Protein AF-A0A819K990-F1 (afdb_monomer)

pLDDT: mean 83.65, std 8.3, range [54.81, 95.19]

Radius of gyration: 14.92 Å; Cα contacts (8 Å, |Δi|>4): 117; chains: 1; bounding box: 38×30×39 Å

Secondary structure (DSSP, 8-state):
-B-TT-SSSTT----S------SS-SS--HHHHHHHHHHHHHHHHHHHH---GGGB---TT--EEEEEEETTTTTEEEEEEE--BSS-HHHHHHHHHT--SGGGGTBS--

Solvent-accessible surface area (backbone atoms only — not comparable to full-atom values): 6768 Å² total; per-residue (Å²): 45,31,25,76,86,43,90,74,67,46,68,33,82,77,73,78,64,81,80,80,70,81,81,81,57,87,57,96,42,74,66,44,51,53,48,49,55,53,50,40,52,50,50,35,40,32,54,58,34,48,52,63,76,85,43,44,58,81,54,99,85,57,72,53,76,45,82,45,58,41,77,88,56,83,51,44,76,42,80,44,75,56,83,49,62,75,66,54,73,70,59,49,53,50,30,39,75,67,48,83,54,81,54,45,69,53,39,78,50,132

Structure (mmCIF, N/CA/C/O backbone):
data_AF-A0A819K990-F1
#
_entry.id   AF-A0A819K990-F1
#
loop_
_atom_site.group_PDB
_atom_site.id
_atom_site.type_symbol
_atom_site.label_atom_id
_atom_site.label_alt_id
_atom_site.label_comp_id
_atom_site.label_asym_id
_atom_site.label_entity_id
_atom_site.label_seq_id
_atom_site.pdbx_PDB_ins_code
_atom_site.Cartn_x
_atom_site.Cartn_y
_atom_site.Cartn_z
_atom_site.occupancy
_atom_site.B_is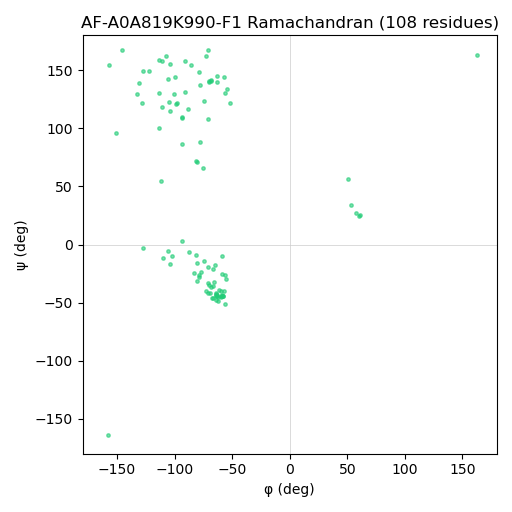o_or_equiv
_atom_site.auth_seq_id
_atom_site.auth_comp_id
_atom_site.auth_asym_id
_atom_site.auth_atom_id
_atom_site.pdbx_PDB_model_num
ATOM 1 N N . MET A 1 1 ? 9.631 -7.295 -6.437 1.00 84.31 1 MET A N 1
ATOM 2 C CA . MET A 1 1 ? 10.525 -8.185 -5.648 1.00 84.31 1 MET A CA 1
ATOM 3 C C . MET A 1 1 ? 11.155 -7.411 -4.493 1.00 84.31 1 MET A C 1
ATOM 5 O O . MET A 1 1 ? 11.578 -6.284 -4.710 1.00 84.31 1 MET A O 1
ATOM 9 N N . ARG A 1 2 ? 11.222 -7.989 -3.284 1.00 87.44 2 ARG A N 1
ATOM 10 C CA . ARG A 1 2 ? 11.874 -7.373 -2.110 1.00 87.44 2 ARG A CA 1
ATOM 11 C C . ARG A 1 2 ? 13.394 -7.334 -2.267 1.00 87.44 2 ARG A C 1
ATOM 13 O O . ARG A 1 2 ? 13.990 -8.315 -2.718 1.00 87.44 2 ARG A O 1
ATOM 20 N N . SER A 1 3 ? 14.012 -6.237 -1.832 1.00 87.19 3 SER A N 1
ATOM 21 C CA . SER A 1 3 ? 15.466 -6.053 -1.859 1.00 87.19 3 SER A CA 1
ATOM 22 C C . SER A 1 3 ? 16.210 -7.159 -1.102 1.00 87.19 3 SER A C 1
ATOM 24 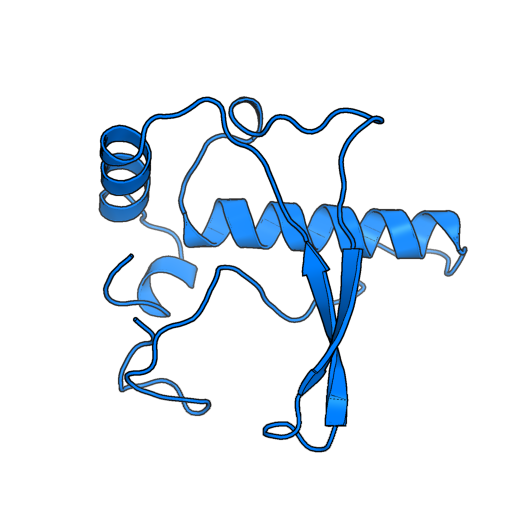O O . SER A 1 3 ? 15.782 -7.629 -0.046 1.00 87.19 3 SER A O 1
ATOM 26 N N . SER A 1 4 ? 17.378 -7.555 -1.613 1.00 89.44 4 SER A N 1
ATOM 27 C CA . SER A 1 4 ? 18.267 -8.518 -0.948 1.00 89.44 4 SER A CA 1
ATOM 28 C C . SER A 1 4 ? 18.829 -8.001 0.381 1.00 89.44 4 SER A C 1
ATOM 30 O O . SER A 1 4 ? 19.293 -8.794 1.198 1.00 89.44 4 SER A O 1
ATOM 32 N N . ALA A 1 5 ? 18.768 -6.685 0.605 1.00 86.25 5 ALA A N 1
ATOM 33 C CA . ALA A 1 5 ? 19.173 -6.041 1.848 1.00 86.25 5 ALA A CA 1
ATOM 34 C C . ALA A 1 5 ? 18.095 -6.102 2.950 1.00 86.25 5 ALA A C 1
ATOM 36 O O . ALA A 1 5 ? 18.378 -5.733 4.091 1.00 86.25 5 ALA A O 1
ATOM 37 N N . CYS A 1 6 ? 16.871 -6.549 2.641 1.00 84.69 6 CYS A N 1
ATOM 38 C CA . CYS A 1 6 ? 15.806 -6.695 3.631 1.00 84.69 6 CYS A CA 1
ATOM 39 C C . CYS A 1 6 ? 16.099 -7.845 4.608 1.00 84.69 6 CYS A C 1
ATOM 41 O O . CYS A 1 6 ? 16.536 -8.924 4.211 1.00 84.69 6 CYS A O 1
ATOM 43 N N . THR A 1 7 ? 15.795 -7.640 5.892 1.00 85.00 7 THR A N 1
ATOM 44 C CA . THR A 1 7 ? 15.905 -8.689 6.920 1.00 85.00 7 THR A CA 1
ATOM 45 C C . THR A 1 7 ? 14.810 -9.744 6.783 1.00 85.00 7 THR A C 1
ATOM 47 O O . THR A 1 7 ? 15.080 -10.934 6.929 1.00 85.00 7 THR A O 1
ATOM 50 N N . ASP A 1 8 ? 13.590 -9.310 6.465 1.00 81.25 8 ASP A N 1
ATOM 51 C CA . ASP A 1 8 ? 12.436 -10.184 6.277 1.00 81.25 8 ASP A CA 1
ATOM 52 C C . ASP A 1 8 ? 12.215 -10.480 4.790 1.00 81.25 8 ASP A C 1
ATOM 54 O O . ASP A 1 8 ? 12.010 -9.572 3.977 1.00 81.25 8 ASP A O 1
ATOM 58 N N . LEU A 1 9 ? 12.234 -11.778 4.464 1.00 83.81 9 LEU A N 1
ATOM 59 C CA . LEU A 1 9 ? 11.929 -12.343 3.144 1.00 83.81 9 LEU A CA 1
ATOM 60 C C . LEU A 1 9 ? 12.697 -11.677 1.972 1.00 83.81 9 LEU A C 1
ATOM 62 O O . LEU A 1 9 ? 12.083 -11.200 1.019 1.00 83.81 9 LEU A O 1
ATOM 66 N N . PRO A 1 10 ? 14.043 -11.639 1.996 1.00 89.19 10 PRO A N 1
ATOM 67 C CA . PRO A 1 10 ? 14.817 -11.072 0.890 1.00 89.19 10 PRO A CA 1
ATOM 68 C C . PRO A 1 10 ? 14.614 -11.863 -0.413 1.00 89.19 10 PRO A C 1
ATOM 70 O O . PRO A 1 10 ? 14.530 -13.094 -0.394 1.00 89.19 10 PRO A O 1
ATOM 73 N N . ASN A 1 11 ? 14.606 -11.166 -1.556 1.00 89.38 11 ASN A N 1
ATOM 74 C CA . ASN A 1 11 ? 14.451 -11.734 -2.906 1.00 89.38 11 ASN A CA 1
ATOM 75 C C . ASN A 1 11 ? 13.131 -12.494 -3.149 1.00 89.38 11 ASN A C 1
ATOM 77 O O . ASN A 1 11 ? 13.073 -13.379 -4.005 1.00 89.38 11 ASN A O 1
ATOM 81 N N . THR A 1 12 ? 12.065 -12.190 -2.406 1.00 88.81 12 THR A N 1
ATOM 82 C CA . THR A 1 12 ? 10.735 -12.764 -2.661 1.00 88.81 12 THR A CA 1
ATOM 83 C C . THR A 1 12 ? 9.809 -11.763 -3.343 1.00 88.81 12 THR A C 1
ATOM 85 O O . THR A 1 12 ? 9.973 -10.549 -3.209 1.00 88.81 12 THR A O 1
ATOM 88 N N . TYR A 1 13 ? 8.808 -12.269 -4.064 1.00 87.25 13 TYR A N 1
ATOM 89 C CA . TYR A 1 13 ? 7.661 -11.453 -4.461 1.00 87.25 13 TYR A CA 1
ATOM 90 C C . TYR A 1 13 ? 6.831 -11.102 -3.233 1.00 87.25 13 TYR A C 1
ATOM 92 O O . TYR A 1 13 ? 6.681 -11.921 -2.323 1.00 87.25 13 TYR A O 1
ATOM 100 N N . ASP A 1 14 ? 6.329 -9.879 -3.232 1.00 87.62 14 ASP A N 1
ATOM 101 C CA . ASP A 1 14 ? 5.482 -9.325 -2.191 1.00 87.62 14 ASP A CA 1
ATOM 102 C C . ASP A 1 14 ? 4.478 -8.375 -2.846 1.00 87.62 14 ASP A C 1
ATOM 104 O O . ASP A 1 14 ? 4.625 -8.041 -4.025 1.00 87.62 14 ASP A O 1
ATOM 108 N N . ILE A 1 15 ? 3.462 -7.977 -2.095 1.00 87.25 15 ILE A N 1
ATOM 109 C CA . ILE A 1 15 ? 2.481 -6.973 -2.510 1.00 87.25 15 ILE A CA 1
ATOM 110 C C . ILE A 1 15 ? 2.660 -5.706 -1.667 1.00 87.25 15 ILE A C 1
ATOM 112 O O . ILE A 1 15 ? 3.183 -5.818 -0.558 1.00 87.25 15 ILE A O 1
ATOM 116 N N . PRO A 1 16 ? 2.202 -4.533 -2.144 1.00 87.62 16 PRO A N 1
ATOM 117 C CA . PRO A 1 16 ? 2.260 -3.315 -1.347 1.00 87.62 16 PRO A CA 1
ATOM 118 C C . PRO A 1 16 ? 1.586 -3.487 0.012 1.00 87.62 16 PRO A C 1
ATOM 120 O O . PRO A 1 16 ? 0.469 -4.015 0.093 1.00 87.62 16 PRO A O 1
ATOM 123 N N . GLY A 1 17 ? 2.245 -3.034 1.073 1.00 87.50 17 GLY A N 1
ATOM 124 C CA . GLY A 1 17 ? 1.728 -3.170 2.422 1.00 87.50 17 GLY A CA 1
ATOM 125 C C . GLY A 1 17 ? 2.777 -2.986 3.509 1.00 87.50 17 GLY A C 1
ATOM 126 O O . GLY A 1 17 ? 3.978 -3.117 3.313 1.00 87.50 17 GLY A O 1
ATOM 127 N N . GLY A 1 18 ? 2.292 -2.757 4.724 1.00 86.62 18 GLY A N 1
ATOM 128 C CA . GLY A 1 18 ? 3.154 -2.456 5.854 1.00 86.62 18 GLY A CA 1
ATOM 129 C C . GLY A 1 18 ? 2.497 -2.744 7.192 1.00 86.62 18 GLY A C 1
ATOM 130 O O . GLY A 1 18 ? 1.492 -3.453 7.308 1.00 86.62 18 GLY A O 1
ATOM 131 N N . HIS A 1 19 ? 3.093 -2.184 8.238 1.00 85.94 19 HIS A N 1
ATOM 132 C CA . HIS A 1 19 ? 2.571 -2.272 9.592 1.00 85.94 19 HIS A CA 1
ATOM 133 C C . HIS A 1 19 ? 2.146 -0.887 10.050 1.00 85.94 19 HIS A C 1
ATOM 135 O O . HIS A 1 19 ? 2.976 -0.097 10.490 1.00 85.94 19 HIS A O 1
ATOM 141 N N . ALA A 1 20 ? 0.841 -0.631 9.975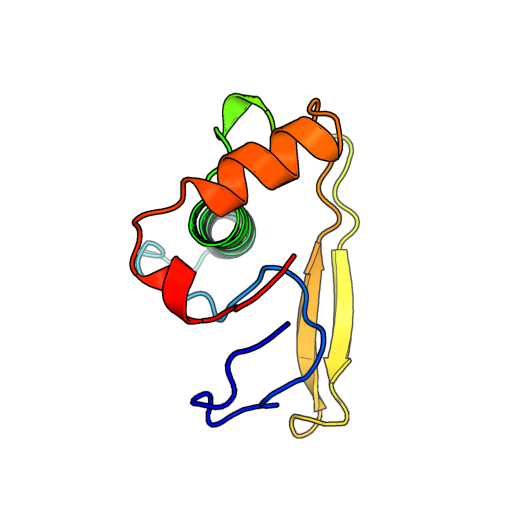 1.00 82.31 20 ALA A N 1
ATOM 142 C CA . ALA A 1 20 ? 0.253 0.618 10.426 1.00 82.31 20 ALA A CA 1
ATOM 143 C C . ALA A 1 20 ? 0.692 0.950 11.861 1.00 82.31 20 ALA A C 1
ATOM 145 O O . ALA A 1 20 ? 0.459 0.181 12.800 1.00 82.31 20 ALA A O 1
ATOM 146 N N . GLU A 1 21 ? 1.325 2.106 12.029 1.00 82.00 21 GLU A N 1
ATOM 147 C CA . GLU A 1 21 ? 1.614 2.680 13.338 1.00 82.00 21 GLU A CA 1
ATOM 148 C C . GLU A 1 21 ? 0.442 3.591 13.724 1.00 82.00 21 GLU A C 1
ATOM 150 O O . GLU A 1 21 ? 0.068 4.426 12.903 1.00 82.00 21 GLU A O 1
ATOM 155 N N . PRO A 1 22 ? -0.127 3.486 14.941 1.00 77.25 22 PRO A N 1
ATOM 156 C CA . PRO A 1 22 ? -1.301 4.257 15.358 1.00 77.25 22 PRO A CA 1
ATOM 157 C C . PRO A 1 22 ? -0.921 5.714 15.665 1.00 77.25 22 PRO A C 1
ATOM 159 O O . PRO A 1 22 ? -0.955 6.162 16.811 1.00 77.25 22 PRO A O 1
ATOM 162 N N . LYS A 1 23 ? -0.496 6.457 14.642 1.00 74.62 23 LYS A N 1
ATOM 163 C CA . LYS A 1 23 ? -0.020 7.841 14.768 1.00 74.62 23 LYS A CA 1
ATOM 164 C C . LYS A 1 23 ? -1.177 8.825 14.834 1.00 74.62 23 LYS A C 1
ATOM 166 O O . LYS A 1 23 ? -1.053 9.854 15.497 1.00 74.62 23 LYS A O 1
ATOM 171 N N . ASN A 1 24 ? -2.288 8.512 14.166 1.00 65.56 24 ASN A N 1
ATOM 172 C CA . ASN A 1 24 ? -3.415 9.437 14.031 1.00 65.56 24 ASN A CA 1
ATOM 173 C C . ASN A 1 24 ? -4.589 9.106 14.962 1.00 65.56 24 ASN A C 1
ATOM 175 O O . ASN A 1 24 ? -5.490 9.929 15.136 1.00 65.56 24 ASN A O 1
ATOM 179 N N . VAL A 1 25 ? -4.563 7.942 15.617 1.00 74.69 25 VAL A N 1
ATOM 180 C CA . VAL A 1 25 ? -5.599 7.522 16.568 1.00 74.69 25 VAL A CA 1
ATOM 181 C C . VAL A 1 25 ? -5.386 8.235 17.905 1.00 74.69 25 VAL A C 1
ATOM 183 O O . VAL A 1 25 ? -4.698 7.745 18.798 1.00 74.69 25 VAL A O 1
ATOM 186 N N . LYS A 1 26 ? -5.973 9.428 18.051 1.00 76.50 26 LYS A N 1
ATOM 187 C CA . LYS A 1 26 ? -5.976 10.170 19.329 1.00 76.50 26 LYS A CA 1
ATOM 188 C C . LYS A 1 26 ? -6.879 9.512 20.372 1.00 76.50 26 LYS A C 1
ATOM 190 O O . LYS A 1 26 ? -6.579 9.550 21.561 1.00 76.50 26 LYS A O 1
ATOM 195 N N . GLU A 1 27 ? -7.962 8.896 19.910 1.00 86.81 27 GLU A N 1
ATOM 196 C CA . GLU A 1 27 ? -8.920 8.149 20.719 1.00 86.81 27 GLU A CA 1
ATOM 197 C C . GLU A 1 27 ? -9.216 6.810 20.045 1.00 86.81 27 GLU A C 1
ATOM 199 O O . GLU A 1 27 ? -9.547 6.765 18.859 1.00 86.81 27 GLU A O 1
ATOM 204 N N . TYR A 1 28 ? -9.109 5.722 20.807 1.00 87.06 28 TYR A N 1
ATOM 205 C CA . TYR A 1 28 ? -9.337 4.359 20.326 1.00 87.06 28 TYR A CA 1
ATOM 206 C C .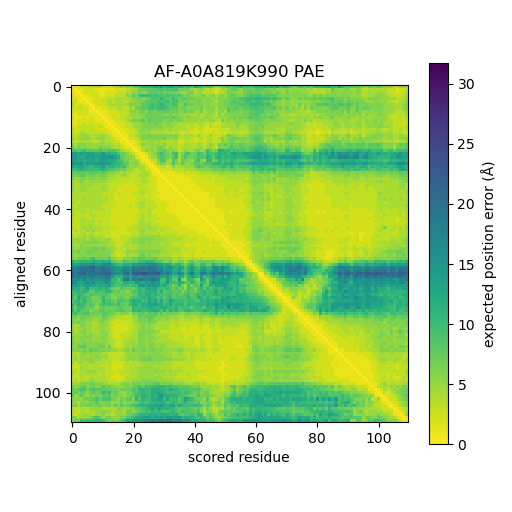 TYR A 1 28 ? -10.834 4.031 20.286 1.00 87.06 28 TYR A C 1
ATOM 208 O O . TYR A 1 28 ? -11.339 3.266 21.107 1.00 87.06 28 TYR A O 1
ATOM 216 N N . THR A 1 29 ? -11.547 4.625 19.334 1.00 91.31 29 THR A N 1
ATOM 217 C CA . THR A 1 29 ? -12.895 4.190 18.950 1.00 91.31 29 THR A CA 1
ATOM 218 C C . THR A 1 29 ? -12.804 3.172 17.815 1.00 91.31 29 THR A C 1
ATOM 220 O O . THR A 1 29 ? -11.805 3.121 17.094 1.00 91.31 29 THR A O 1
ATOM 223 N N . ASN A 1 30 ? -13.838 2.346 17.640 1.00 89.00 30 ASN A N 1
ATOM 224 C CA . ASN A 1 30 ? -13.860 1.371 16.547 1.00 89.00 30 ASN A CA 1
ATOM 225 C C . ASN A 1 30 ? -13.763 2.073 15.188 1.00 89.00 30 ASN A C 1
ATOM 227 O O . ASN A 1 30 ? -13.044 1.615 14.306 1.00 89.00 30 ASN A O 1
ATOM 231 N N . GLU A 1 31 ? -14.449 3.203 15.046 1.00 87.88 31 GLU A N 1
ATOM 232 C CA . GLU A 1 31 ? -14.487 4.017 13.838 1.00 87.88 31 GLU A CA 1
ATOM 233 C C . GLU 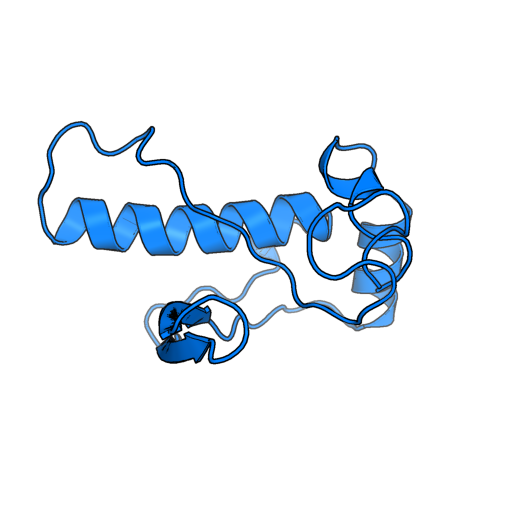A 1 31 ? -13.092 4.553 13.500 1.00 87.88 31 GLU A C 1
ATOM 235 O O . GLU A 1 31 ? -12.621 4.347 12.384 1.00 87.88 31 GLU A O 1
ATOM 240 N N . ASN A 1 32 ? -12.391 5.132 14.481 1.00 86.44 32 ASN A N 1
ATOM 241 C CA . ASN A 1 32 ? -11.045 5.674 14.282 1.00 86.44 32 ASN A CA 1
ATOM 242 C C . ASN A 1 32 ? -10.025 4.571 13.971 1.00 86.44 32 ASN A C 1
ATOM 244 O O . ASN A 1 32 ? -9.106 4.776 13.183 1.00 86.44 32 ASN A O 1
ATOM 248 N N . ILE A 1 33 ? -10.170 3.391 14.585 1.00 86.81 33 ILE A N 1
ATOM 249 C CA . ILE A 1 33 ? -9.293 2.244 14.313 1.00 86.81 33 ILE A CA 1
ATOM 250 C C . ILE A 1 33 ? -9.499 1.748 12.879 1.00 86.81 33 ILE A C 1
ATOM 252 O O . ILE A 1 33 ? -8.527 1.500 12.169 1.00 86.81 33 ILE A O 1
ATOM 256 N N . VAL A 1 34 ? -10.753 1.603 12.443 1.00 86.06 34 VAL A N 1
ATOM 257 C CA . VAL A 1 34 ? -11.077 1.175 11.075 1.00 86.06 34 VAL A CA 1
ATOM 258 C C . VAL A 1 34 ? -10.582 2.201 10.057 1.00 86.06 34 VAL A C 1
ATOM 260 O O . VAL A 1 34 ? -9.969 1.819 9.059 1.00 86.06 34 VAL A O 1
ATOM 263 N N . GLU A 1 35 ? -10.795 3.489 10.326 1.00 85.75 35 GLU A N 1
ATOM 264 C CA . GLU A 1 35 ? -10.304 4.581 9.486 1.00 85.75 35 GLU A CA 1
ATOM 265 C C . GLU A 1 35 ? -8.776 4.567 9.375 1.00 85.75 35 GLU A C 1
ATOM 267 O O . GLU A 1 35 ? -8.259 4.658 8.263 1.00 85.75 35 GLU A O 1
ATOM 272 N N . GLU A 1 36 ? -8.048 4.380 10.478 1.00 87.75 36 GLU A N 1
ATOM 273 C CA . GLU A 1 36 ? -6.582 4.296 10.461 1.00 87.75 36 GLU A CA 1
ATOM 274 C C . GLU A 1 36 ? -6.090 3.072 9.677 1.00 87.75 36 GLU A C 1
ATOM 276 O O . GLU A 1 36 ? -5.153 3.184 8.887 1.00 87.75 36 GLU A O 1
ATOM 281 N N . ILE A 1 37 ? -6.718 1.902 9.833 1.00 86.94 37 ILE A N 1
ATOM 282 C CA . ILE A 1 37 ? -6.327 0.687 9.095 1.00 86.94 37 ILE A CA 1
ATOM 283 C C . ILE A 1 37 ? -6.504 0.889 7.583 1.00 86.94 37 ILE A C 1
ATOM 285 O O . ILE A 1 37 ? -5.613 0.555 6.800 1.00 86.94 37 ILE A O 1
ATOM 289 N N . ILE A 1 38 ? -7.635 1.453 7.156 1.00 86.06 38 ILE A N 1
ATOM 290 C CA . ILE A 1 38 ? -7.889 1.717 5.733 1.00 86.06 38 ILE A CA 1
ATOM 291 C C . ILE A 1 38 ? -6.936 2.801 5.219 1.00 86.06 38 ILE A C 1
ATOM 293 O O . ILE A 1 38 ? -6.322 2.638 4.164 1.00 86.06 38 ILE A O 1
ATOM 297 N N . SER A 1 39 ? -6.780 3.890 5.972 1.00 87.62 39 SER A N 1
ATOM 298 C CA . SER A 1 39 ? -5.947 5.029 5.579 1.00 87.62 39 SER A CA 1
ATOM 299 C C . SER A 1 39 ? -4.476 4.650 5.467 1.00 87.62 39 SER A C 1
ATOM 301 O O . SER A 1 39 ? -3.832 5.026 4.493 1.00 87.62 39 SER A O 1
ATOM 303 N N . SER A 1 40 ? -3.956 3.865 6.413 1.00 89.75 40 SER A N 1
ATOM 304 C CA . SER A 1 40 ? -2.586 3.346 6.359 1.00 89.75 40 SER A CA 1
ATOM 305 C C . SER A 1 40 ? -2.383 2.404 5.175 1.00 89.75 40 SER A C 1
ATOM 307 O O . SER A 1 40 ? -1.415 2.567 4.449 1.00 89.75 40 SER A O 1
ATOM 309 N N . THR A 1 41 ? -3.326 1.499 4.900 1.00 88.62 41 THR A N 1
ATOM 310 C CA . THR A 1 41 ? -3.251 0.612 3.724 1.00 88.62 41 THR A CA 1
ATOM 311 C C . THR A 1 41 ? -3.173 1.406 2.419 1.00 88.62 41 THR A C 1
ATOM 313 O O . THR A 1 41 ? -2.366 1.102 1.543 1.00 88.62 41 THR A O 1
ATOM 316 N N . ILE A 1 42 ? -4.003 2.444 2.283 1.00 89.06 42 ILE A N 1
ATOM 317 C CA . ILE A 1 42 ? -3.960 3.332 1.120 1.00 89.06 42 ILE A CA 1
ATOM 318 C C . ILE A 1 42 ? -2.619 4.061 1.074 1.00 89.06 42 ILE A C 1
ATOM 320 O O . ILE A 1 42 ? -1.998 4.092 0.020 1.00 89.06 42 ILE A O 1
ATOM 324 N N . ALA A 1 43 ? -2.167 4.630 2.192 1.00 89.75 43 ALA A N 1
ATOM 325 C CA . ALA A 1 43 ? -0.912 5.366 2.254 1.00 89.75 43 ALA A CA 1
ATOM 326 C C . ALA A 1 43 ? 0.288 4.507 1.826 1.00 89.75 43 ALA A C 1
ATOM 328 O O . ALA A 1 43 ? 1.072 4.985 1.014 1.00 89.75 43 ALA A O 1
ATOM 329 N N . GLU A 1 44 ? 0.374 3.256 2.290 1.00 89.88 44 GLU A N 1
ATOM 330 C CA . GLU A 1 44 ? 1.423 2.304 1.886 1.00 89.88 44 GLU A CA 1
ATOM 331 C C . GLU A 1 44 ? 1.342 1.975 0.391 1.00 89.88 44 GLU A C 1
ATOM 333 O O . GLU A 1 44 ? 2.335 1.997 -0.328 1.00 89.88 44 GLU A O 1
ATOM 338 N N . CYS A 1 45 ? 0.132 1.747 -0.130 1.00 89.25 45 CYS A N 1
ATOM 339 C CA . CYS A 1 45 ? -0.045 1.525 -1.562 1.00 89.25 45 CYS A CA 1
ATOM 340 C C . CYS A 1 45 ? 0.470 2.718 -2.382 1.00 89.25 45 CYS A C 1
ATOM 342 O O . CYS A 1 45 ? 1.176 2.520 -3.369 1.00 89.25 45 CYS A O 1
ATOM 344 N N . LEU A 1 46 ? 0.162 3.953 -1.975 1.00 90.50 46 LEU A N 1
ATOM 345 C CA . LEU A 1 46 ? 0.623 5.156 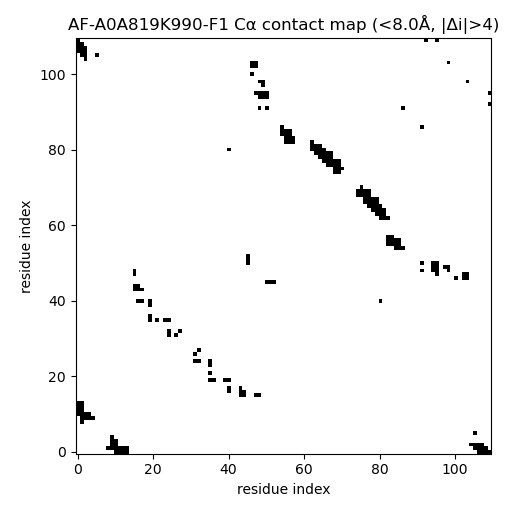-2.672 1.00 90.50 46 LEU A CA 1
ATOM 346 C C . LEU A 1 46 ? 2.137 5.371 -2.526 1.00 90.50 46 LEU A C 1
ATOM 348 O O . LEU A 1 46 ? 2.783 5.736 -3.507 1.00 90.50 46 LEU A O 1
ATOM 352 N N . SER A 1 47 ? 2.707 5.151 -1.336 1.00 90.19 47 SER A N 1
ATOM 353 C CA . SER A 1 47 ? 4.143 5.330 -1.087 1.00 90.19 47 SER A CA 1
ATOM 354 C C . SER A 1 47 ? 4.985 4.295 -1.829 1.00 90.19 47 SER A C 1
ATOM 356 O O . SER A 1 47 ? 6.034 4.647 -2.354 1.00 90.19 47 SER A O 1
ATOM 358 N N . GLU A 1 48 ? 4.532 3.051 -1.955 1.00 89.81 48 GLU A N 1
ATOM 359 C CA . GLU A 1 48 ? 5.292 2.009 -2.652 1.00 89.81 48 GLU A CA 1
ATOM 360 C C . GLU A 1 48 ? 5.117 2.030 -4.175 1.00 89.81 48 GLU A C 1
ATOM 362 O O . GLU A 1 48 ? 5.980 1.542 -4.898 1.00 89.81 48 GLU A O 1
ATOM 367 N N . THR A 1 49 ? 4.006 2.571 -4.688 1.00 89.12 49 THR A N 1
ATOM 368 C CA . THR A 1 49 ? 3.708 2.541 -6.137 1.00 89.12 49 THR A CA 1
ATOM 369 C C . THR A 1 49 ? 3.804 3.897 -6.827 1.00 89.12 49 THR A 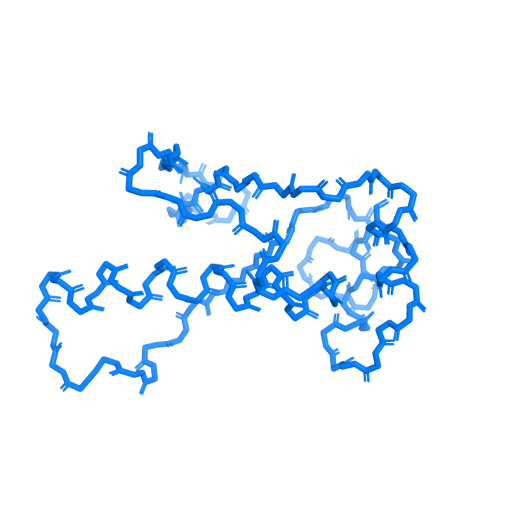C 1
ATOM 371 O O . THR A 1 49 ? 3.798 3.952 -8.057 1.00 89.12 49 THR A O 1
ATOM 374 N N . ASN A 1 50 ? 3.906 4.991 -6.063 1.00 91.94 50 ASN A N 1
ATOM 375 C CA . ASN A 1 50 ? 3.949 6.365 -6.569 1.00 91.94 50 ASN A CA 1
ATOM 376 C C . ASN A 1 50 ? 2.726 6.761 -7.422 1.00 91.94 50 ASN A C 1
ATOM 378 O O . ASN A 1 50 ? 2.826 7.594 -8.327 1.00 91.94 50 ASN A O 1
ATOM 382 N N . VAL A 1 51 ? 1.569 6.140 -7.187 1.00 91.06 51 VAL A N 1
ATOM 383 C CA . VAL A 1 51 ? 0.329 6.497 -7.889 1.00 91.06 51 VAL A CA 1
ATOM 384 C C . VAL A 1 51 ? -0.383 7.654 -7.197 1.00 91.06 51 VAL A C 1
ATOM 386 O O . VAL A 1 51 ? -0.252 7.867 -5.993 1.00 91.06 51 VAL A O 1
ATOM 389 N N . ASP A 1 52 ? -1.177 8.407 -7.955 1.00 91.38 52 ASP A N 1
ATOM 390 C CA . ASP A 1 52 ? -2.005 9.471 -7.391 1.00 91.38 52 ASP A CA 1
ATOM 391 C C . ASP A 1 52 ? -3.255 8.888 -6.713 1.00 91.38 52 ASP A C 1
ATOM 393 O O . ASP A 1 52 ? -3.934 8.014 -7.259 1.00 91.38 52 ASP A O 1
ATOM 397 N N . ARG A 1 53 ? -3.614 9.405 -5.533 1.00 89.69 53 ARG A N 1
ATOM 398 C CA . ARG A 1 53 ? -4.767 8.932 -4.746 1.00 89.69 53 ARG A CA 1
ATOM 399 C C . ARG A 1 53 ? -6.090 8.950 -5.519 1.00 89.69 53 ARG A C 1
ATOM 401 O O . ARG A 1 53 ? -6.964 8.133 -5.218 1.00 89.69 53 ARG A O 1
ATOM 408 N N . ASN A 1 54 ? -6.263 9.857 -6.478 1.00 90.69 54 ASN A N 1
ATOM 409 C CA . ASN A 1 54 ? -7.491 9.979 -7.266 1.00 90.69 54 ASN A CA 1
ATOM 410 C C . ASN A 1 54 ? -7.636 8.865 -8.310 1.00 90.69 54 ASN A C 1
ATOM 412 O O . ASN A 1 54 ? -8.726 8.665 -8.842 1.00 90.69 54 ASN A O 1
ATOM 416 N N . THR A 1 55 ? -6.566 8.119 -8.591 1.00 89.88 55 THR A N 1
ATOM 417 C CA . THR A 1 55 ? -6.606 6.969 -9.505 1.00 89.88 55 THR A CA 1
ATOM 418 C C . THR A 1 55 ? -7.224 5.735 -8.849 1.00 89.88 55 THR A C 1
ATOM 420 O O . THR A 1 55 ? -7.763 4.876 -9.555 1.00 89.88 55 THR A O 1
ATOM 423 N N . LEU A 1 56 ? -7.185 5.663 -7.512 1.00 88.31 56 LEU A N 1
ATOM 424 C CA . LEU A 1 56 ? -7.775 4.588 -6.725 1.00 88.31 56 LEU A CA 1
ATOM 425 C C . LEU A 1 56 ? -9.303 4.727 -6.673 1.00 88.31 56 LEU A C 1
ATOM 427 O O . LEU A 1 56 ? -9.852 5.721 -6.192 1.00 88.31 56 LEU A O 1
ATOM 431 N N . LEU A 1 57 ? -9.994 3.676 -7.108 1.00 85.25 57 LEU A N 1
ATOM 432 C CA . LEU A 1 57 ? -11.449 3.543 -7.092 1.00 85.25 57 LEU A CA 1
ATOM 433 C C . LEU A 1 57 ? -11.929 3.125 -5.703 1.00 85.25 57 LEU A C 1
ATOM 435 O O . LEU A 1 57 ? -12.355 1.997 -5.466 1.00 85.25 57 LEU A O 1
ATOM 439 N N . ILE A 1 58 ? -11.833 4.074 -4.784 1.00 76.56 58 ILE A N 1
ATOM 440 C CA . ILE A 1 58 ? -12.225 3.928 -3.388 1.00 76.56 58 ILE A CA 1
ATOM 441 C C . ILE A 1 58 ? -13.667 4.417 -3.281 1.00 76.56 58 ILE A C 1
ATOM 443 O O . ILE A 1 58 ? -13.924 5.594 -3.038 1.00 76.56 58 ILE A O 1
ATOM 447 N N . ASN A 1 59 ? -14.613 3.515 -3.542 1.00 67.88 59 ASN A N 1
ATOM 448 C CA . ASN A 1 59 ? -16.034 3.744 -3.300 1.00 67.88 59 ASN A CA 1
ATOM 449 C C . ASN A 1 59 ? -16.507 2.927 -2.088 1.00 67.88 59 ASN A C 1
ATOM 451 O O . ASN A 1 59 ? -15.852 1.978 -1.659 1.00 67.88 59 ASN A O 1
ATOM 455 N N . SER A 1 60 ? -17.657 3.300 -1.524 1.00 58.41 60 SER A N 1
ATOM 456 C CA . SER A 1 60 ? -18.301 2.595 -0.404 1.00 58.41 60 SER A CA 1
ATOM 457 C C . SER A 1 60 ? -18.647 1.131 -0.698 1.00 58.41 60 SER A C 1
ATOM 459 O O . SER A 1 60 ? -19.018 0.399 0.216 1.00 58.41 60 SER A O 1
ATOM 461 N N . ASP A 1 61 ? -18.528 0.704 -1.955 1.00 58.75 61 ASP A N 1
ATOM 462 C CA . ASP A 1 61 ? -19.148 -0.515 -2.460 1.00 58.75 61 ASP A CA 1
ATOM 463 C C . ASP A 1 61 ? -18.140 -1.652 -2.663 1.00 58.75 61 ASP A C 1
ATOM 465 O O . ASP A 1 61 ? -18.544 -2.773 -2.982 1.00 58.75 61 ASP A O 1
ATOM 469 N N . PHE A 1 62 ? -16.833 -1.410 -2.492 1.00 54.81 62 PHE A N 1
ATOM 470 C CA . PHE A 1 62 ? -15.853 -2.472 -2.686 1.00 54.81 62 PHE A CA 1
ATOM 471 C C . PHE A 1 62 ? -14.590 -2.329 -1.834 1.00 54.81 62 PHE A C 1
ATOM 473 O O . PHE A 1 62 ? -13.601 -1.727 -2.242 1.00 54.81 62 PHE A O 1
ATOM 480 N N . TYR A 1 63 ? -14.595 -3.026 -0.698 1.00 62.62 63 TYR A N 1
ATOM 481 C CA . TYR A 1 63 ? -13.379 -3.553 -0.086 1.00 62.62 63 TYR A CA 1
ATOM 482 C C . TYR A 1 63 ? -13.600 -5.035 0.179 1.00 62.62 63 TYR A C 1
ATOM 484 O O . TYR A 1 63 ? -14.525 -5.414 0.899 1.00 62.62 63 TYR A O 1
ATOM 492 N N . ILE A 1 64 ? -12.749 -5.884 -0.390 1.00 64.75 64 ILE A N 1
ATOM 493 C CA . ILE A 1 64 ? -12.601 -7.242 0.126 1.00 64.75 64 ILE A CA 1
ATOM 494 C C . ILE A 1 64 ? -11.525 -7.159 1.195 1.00 64.75 64 ILE A C 1
ATOM 496 O O . ILE A 1 64 ? -10.388 -6.814 0.881 1.00 64.75 64 ILE A O 1
ATOM 500 N N . VAL A 1 65 ? -11.909 -7.456 2.434 1.00 69.69 65 VAL A N 1
ATOM 501 C CA . VAL A 1 65 ? -10.983 -7.618 3.554 1.00 69.69 65 VAL A CA 1
ATOM 502 C C . VAL A 1 65 ? -10.857 -9.105 3.831 1.00 69.69 65 VAL A C 1
ATOM 504 O O . VAL A 1 65 ? -11.832 -9.748 4.228 1.00 69.69 65 VAL A O 1
ATOM 507 N N . ILE A 1 66 ? -9.668 -9.662 3.626 1.00 72.88 66 ILE A N 1
ATOM 508 C CA . ILE A 1 66 ? -9.370 -11.042 4.012 1.00 72.88 66 ILE A CA 1
ATOM 509 C C . ILE A 1 66 ? -8.510 -10.998 5.267 1.00 72.88 66 ILE A C 1
ATOM 511 O O . ILE A 1 66 ? -7.444 -10.392 5.281 1.00 72.88 66 ILE A O 1
ATOM 515 N N . VAL A 1 67 ? -8.973 -11.649 6.334 1.00 76.69 67 VAL A N 1
ATOM 516 C CA . VAL A 1 67 ? -8.163 -11.839 7.540 1.00 76.69 67 VAL A CA 1
ATOM 517 C C . VAL A 1 67 ? -7.465 -13.183 7.435 1.00 76.69 67 VAL A C 1
ATOM 519 O O . VAL A 1 67 ? -8.094 -14.236 7.555 1.00 76.69 67 VAL A O 1
ATOM 522 N N . MET A 1 68 ? -6.155 -13.154 7.222 1.00 81.25 68 MET A N 1
ATOM 523 C CA . MET A 1 68 ? -5.326 -14.352 7.137 1.00 81.25 68 MET A CA 1
ATOM 524 C C . MET A 1 68 ? -4.355 -14.412 8.310 1.00 81.25 68 MET A C 1
ATOM 526 O O . MET A 1 68 ? -4.051 -13.413 8.956 1.00 81.25 68 MET A O 1
ATOM 530 N N . ARG A 1 69 ? -3.856 -15.611 8.613 1.00 78.94 69 ARG A N 1
ATOM 531 C CA . ARG A 1 69 ? -2.740 -15.790 9.546 1.00 78.94 69 ARG A CA 1
ATOM 532 C C . ARG A 1 69 ? -1.529 -16.246 8.759 1.00 78.94 69 ARG A C 1
ATOM 534 O O . ARG A 1 69 ? -1.543 -17.330 8.173 1.00 78.94 69 ARG A O 1
ATOM 541 N N . SER A 1 70 ? -0.471 -15.444 8.774 1.00 73.19 70 SER A N 1
ATOM 542 C CA . SER A 1 70 ? 0.782 -15.830 8.135 1.00 73.19 70 SER A CA 1
ATOM 543 C C . SER A 1 70 ? 1.446 -16.937 8.951 1.00 73.19 70 SER A C 1
ATOM 545 O O . SER A 1 70 ? 1.993 -16.694 10.028 1.00 73.19 70 SER A O 1
ATOM 547 N N . LYS A 1 71 ? 1.436 -18.170 8.428 1.00 74.25 71 LYS A N 1
ATOM 548 C CA . LYS A 1 71 ? 2.174 -19.296 9.031 1.00 74.25 71 LYS A CA 1
ATOM 549 C C . LYS A 1 71 ? 3.679 -19.023 9.120 1.00 74.25 71 LYS A C 1
ATOM 551 O O . LYS A 1 71 ? 4.348 -19.602 9.967 1.00 74.25 71 LYS A O 1
ATOM 556 N N . ARG A 1 72 ? 4.200 -18.152 8.250 1.00 72.56 72 ARG A N 1
ATOM 557 C CA . ARG A 1 72 ? 5.618 -17.776 8.190 1.00 72.56 72 ARG A CA 1
ATOM 558 C C . ARG A 1 72 ? 5.999 -16.756 9.268 1.00 72.56 72 ARG A C 1
ATOM 560 O O . ARG A 1 72 ? 7.126 -16.791 9.738 1.00 72.56 72 ARG A O 1
ATOM 567 N N . ASN A 1 73 ? 5.042 -15.947 9.731 1.00 72.38 73 ASN A N 1
ATOM 568 C CA . ASN A 1 73 ? 5.251 -14.914 10.752 1.00 72.38 73 ASN A CA 1
ATOM 569 C C . ASN A 1 73 ? 4.534 -15.273 12.060 1.00 72.38 73 ASN A C 1
ATOM 571 O O . ASN A 1 73 ? 3.705 -14.509 12.549 1.00 72.38 73 ASN A O 1
ATOM 575 N N . TYR A 1 74 ? 4.803 -16.462 12.608 1.00 81.38 74 TYR A N 1
ATOM 576 C CA . TYR A 1 74 ? 4.267 -16.907 13.906 1.00 81.38 74 TYR A CA 1
ATOM 577 C C . TYR A 1 74 ? 2.733 -16.806 14.036 1.00 81.38 74 TYR A C 1
ATOM 579 O O . TYR A 1 74 ? 2.204 -16.539 15.113 1.00 81.38 74 TYR A O 1
ATOM 587 N N . ASN A 1 75 ? 1.996 -17.027 12.941 1.00 83.62 75 ASN A N 1
ATOM 588 C CA . ASN A 1 75 ? 0.536 -16.889 12.872 1.00 83.62 75 ASN A CA 1
ATOM 589 C C . ASN A 1 75 ? 0.011 -15.475 13.170 1.00 83.62 75 ASN A C 1
ATOM 591 O O . ASN A 1 75 ? -1.148 -15.332 13.587 1.00 83.62 75 ASN A O 1
ATOM 595 N N . ARG A 1 76 ? 0.838 -14.444 12.945 1.00 84.06 76 ARG A N 1
ATOM 596 C CA . ARG A 1 76 ? 0.422 -13.043 13.023 1.00 84.06 76 ARG A CA 1
ATOM 597 C C . ARG A 1 76 ? -0.764 -12.809 12.076 1.00 84.06 76 ARG A C 1
ATOM 599 O O . ARG A 1 76 ? -0.700 -13.253 10.922 1.00 84.06 76 ARG A O 1
ATOM 606 N N . PRO A 1 77 ? -1.850 -12.175 12.555 1.00 85.19 77 PRO A N 1
ATOM 607 C CA . PRO A 1 77 ? -2.970 -11.816 11.703 1.00 85.19 77 PRO A CA 1
ATOM 608 C C . PRO A 1 77 ? -2.553 -10.718 10.722 1.00 85.19 77 PRO A C 1
ATOM 610 O O . PRO A 1 77 ? -1.814 -9.804 11.086 1.00 85.19 77 PRO A O 1
ATOM 613 N N . VAL A 1 78 ? -3.042 -10.830 9.495 1.00 85.56 78 VAL A N 1
ATOM 614 C CA . VAL A 1 78 ? -2.836 -9.875 8.408 1.00 85.56 78 VAL A CA 1
ATOM 615 C C . VAL A 1 78 ? -4.197 -9.570 7.797 1.00 85.56 78 VAL A C 1
ATOM 617 O O . VAL A 1 78 ? -5.022 -10.475 7.644 1.00 85.56 78 VAL A O 1
ATOM 620 N N . PHE A 1 79 ? -4.422 -8.297 7.485 1.00 86.12 79 PHE A N 1
ATOM 621 C CA . PHE A 1 79 ? -5.555 -7.848 6.689 1.00 86.12 79 PHE A CA 1
ATOM 622 C C . PHE A 1 79 ? -5.077 -7.654 5.254 1.00 86.12 79 PHE A C 1
ATOM 624 O O . PHE A 1 79 ? -4.164 -6.870 5.018 1.00 86.12 79 PHE A O 1
ATOM 631 N N . GLU A 1 80 ? -5.681 -8.362 4.309 1.00 87.25 80 GLU A N 1
ATOM 632 C CA . GLU A 1 80 ? -5.455 -8.138 2.884 1.00 87.25 80 GLU A CA 1
ATOM 633 C C . GLU A 1 80 ? -6.615 -7.329 2.315 1.00 87.25 80 GLU A C 1
ATOM 635 O O . GLU A 1 80 ? -7.781 -7.688 2.509 1.00 87.25 80 GLU A O 1
ATOM 640 N N . PHE A 1 81 ? -6.283 -6.249 1.609 1.00 86.31 81 PHE A N 1
ATOM 641 C CA . PHE A 1 81 ? -7.239 -5.362 0.961 1.00 86.31 81 PHE A CA 1
ATOM 642 C C . PHE A 1 81 ? -7.092 -5.459 -0.555 1.00 86.31 81 PHE A C 1
ATOM 644 O O . PHE A 1 81 ? -5.998 -5.315 -1.095 1.00 86.31 81 PHE A O 1
ATOM 651 N N . CYS A 1 82 ? -8.206 -5.657 -1.257 1.00 85.88 82 CYS A N 1
ATOM 652 C CA . CYS A 1 82 ? -8.235 -5.558 -2.715 1.00 85.88 82 CYS A CA 1
ATOM 653 C C . CYS A 1 82 ? -8.650 -4.144 -3.134 1.00 85.88 82 CYS A C 1
ATOM 655 O O . CYS A 1 82 ? -9.810 -3.763 -2.964 1.00 85.88 82 CYS A O 1
ATOM 657 N N . LEU A 1 83 ? -7.705 -3.383 -3.690 1.00 84.69 83 LEU A N 1
ATOM 658 C CA . LEU A 1 83 ? -7.937 -2.043 -4.225 1.00 84.69 83 LEU A CA 1
ATOM 659 C C . LEU A 1 83 ? -8.082 -2.097 -5.748 1.00 84.69 83 LEU A C 1
ATOM 661 O O . LEU A 1 83 ? -7.415 -2.876 -6.427 1.00 84.69 83 LEU A O 1
ATOM 665 N N . ARG A 1 84 ? -8.958 -1.251 -6.294 1.00 87.56 84 ARG A N 1
ATOM 666 C CA . ARG A 1 84 ? -9.103 -1.057 -7.741 1.00 87.56 84 ARG A CA 1
ATOM 667 C C . ARG A 1 84 ? -8.480 0.272 -8.139 1.00 87.56 84 ARG A C 1
ATOM 669 O O . ARG A 1 84 ? -8.633 1.259 -7.425 1.00 87.56 84 ARG A O 1
ATOM 676 N N . ILE A 1 85 ? -7.838 0.305 -9.298 1.00 89.19 85 ILE A N 1
ATOM 677 C CA . ILE A 1 85 ? -7.232 1.504 -9.876 1.00 89.19 85 ILE A CA 1
ATOM 678 C C . ILE A 1 85 ? -7.746 1.690 -11.305 1.00 89.19 85 ILE A C 1
ATOM 680 O O . ILE A 1 85 ? -8.109 0.723 -11.974 1.00 89.19 85 ILE A O 1
ATOM 684 N N . THR A 1 86 ? -7.831 2.938 -11.750 1.00 92.00 86 THR A N 1
ATOM 685 C CA . THR A 1 86 ? -8.266 3.301 -13.112 1.00 92.00 86 THR A CA 1
ATOM 686 C C . THR A 1 86 ? -7.169 3.171 -14.166 1.00 92.00 86 THR A C 1
ATOM 688 O O . THR A 1 86 ? -7.474 3.156 -15.355 1.00 92.00 86 THR A O 1
ATOM 691 N N . MET A 1 87 ? -5.913 3.081 -13.733 1.00 91.81 87 MET A N 1
ATOM 692 C CA . MET A 1 87 ? -4.737 3.051 -14.598 1.00 91.81 87 MET A CA 1
ATOM 693 C C . MET A 1 87 ? -4.513 1.675 -15.225 1.00 91.81 87 MET A C 1
ATOM 695 O O . MET A 1 87 ? -4.789 0.641 -14.610 1.00 91.81 87 MET A O 1
ATOM 699 N N . ALA A 1 88 ? -3.954 1.667 -16.432 1.00 94.56 88 ALA A N 1
ATOM 700 C CA . ALA A 1 88 ? -3.430 0.458 -17.052 1.00 94.56 88 ALA A CA 1
ATOM 701 C C . ALA A 1 88 ? -2.112 0.013 -16.387 1.00 94.56 88 ALA A C 1
ATOM 703 O O . ALA A 1 88 ? -1.421 0.798 -15.735 1.00 94.56 88 ALA A O 1
ATOM 704 N N . SER A 1 89 ? -1.728 -1.251 -16.596 1.00 93.31 89 SER A N 1
ATOM 705 C CA . SER A 1 89 ? -0.489 -1.822 -16.042 1.00 93.31 89 SER A CA 1
ATOM 706 C C . SER A 1 89 ? 0.763 -1.042 -16.446 1.00 93.31 89 SER A C 1
ATOM 708 O O . SER A 1 89 ? 1.646 -0.828 -15.621 1.00 93.31 89 SER A O 1
ATOM 710 N N . ASP A 1 90 ? 0.831 -0.585 -17.696 1.00 95.19 90 ASP A N 1
ATOM 711 C CA . ASP A 1 90 ? 2.013 0.104 -18.224 1.00 95.19 90 ASP A CA 1
ATOM 712 C C . ASP A 1 90 ? 2.179 1.495 -17.596 1.00 95.19 90 ASP A C 1
ATOM 714 O O . ASP A 1 90 ? 3.296 1.938 -17.339 1.00 95.19 90 ASP A O 1
ATOM 718 N N . GLU A 1 91 ? 1.067 2.170 -17.299 1.00 94.44 91 GLU A N 1
ATOM 719 C CA . GLU A 1 91 ? 1.058 3.463 -16.609 1.00 94.44 91 GLU A CA 1
ATOM 720 C C . GLU A 1 91 ? 1.460 3.297 -15.139 1.00 94.44 91 GLU A C 1
ATOM 722 O O . GLU A 1 91 ? 2.258 4.077 -14.621 1.00 94.44 91 GLU A O 1
ATOM 727 N N . LEU A 1 92 ? 0.966 2.244 -14.477 1.00 92.19 92 LEU A N 1
ATOM 728 C CA . LEU A 1 92 ? 1.364 1.894 -13.111 1.00 92.19 92 LEU A CA 1
ATOM 729 C C . LEU A 1 92 ? 2.872 1.623 -13.026 1.00 92.19 92 LEU A C 1
ATOM 731 O O . LEU A 1 92 ? 3.548 2.132 -12.132 1.00 92.19 92 LEU A O 1
ATOM 735 N N . GLN A 1 93 ? 3.415 0.876 -13.991 1.00 91.94 93 GLN A N 1
ATOM 736 C CA . GLN A 1 93 ? 4.848 0.605 -14.068 1.00 91.94 93 GLN A CA 1
ATOM 737 C C . GLN A 1 93 ? 5.666 1.891 -14.241 1.00 91.94 93 GLN A C 1
ATOM 739 O O . GLN A 1 93 ? 6.738 2.025 -13.650 1.00 91.94 93 GLN A O 1
ATOM 744 N N . GLN A 1 94 ? 5.177 2.850 -15.035 1.00 92.81 94 GLN A N 1
ATOM 745 C CA . GLN A 1 94 ? 5.834 4.149 -15.188 1.00 92.81 94 GLN A CA 1
ATOM 746 C C . GLN A 1 94 ? 5.844 4.940 -13.878 1.00 92.81 94 GLN A C 1
ATOM 748 O O . GLN A 1 94 ? 6.894 5.467 -13.517 1.00 92.81 94 GLN A O 1
ATOM 753 N N . CYS A 1 95 ? 4.724 4.986 -13.150 1.00 91.62 95 CYS A N 1
ATOM 754 C CA . CYS A 1 95 ? 4.661 5.624 -11.832 1.00 91.62 95 CYS A CA 1
ATOM 755 C C . CYS A 1 95 ? 5.699 5.037 -10.875 1.00 91.62 95 CYS A C 1
ATOM 757 O O . CYS A 1 95 ? 6.510 5.789 -10.326 1.00 91.62 95 CYS A O 1
ATOM 759 N N . TYR A 1 96 ? 5.732 3.708 -10.754 1.00 90.25 96 TYR A N 1
ATOM 760 C CA . TYR A 1 96 ? 6.697 3.008 -9.912 1.00 90.25 96 TYR A CA 1
ATOM 761 C C . TYR A 1 96 ? 8.139 3.304 -10.325 1.00 90.25 96 TYR A C 1
ATOM 763 O O . TYR A 1 96 ? 8.960 3.611 -9.479 1.00 90.25 96 TYR A O 1
ATOM 771 N N . ASN A 1 97 ? 8.470 3.305 -11.617 1.00 89.94 97 ASN A N 1
ATOM 772 C CA . ASN A 1 97 ? 9.839 3.591 -12.067 1.00 89.94 97 ASN A CA 1
ATOM 773 C C . ASN A 1 97 ? 10.289 5.039 -11.789 1.00 89.94 97 ASN A C 1
ATOM 775 O O . ASN A 1 97 ? 11.487 5.317 -11.775 1.00 89.94 97 ASN A O 1
ATOM 779 N N . LEU A 1 98 ? 9.341 5.962 -11.605 1.00 89.75 98 LEU A N 1
ATOM 780 C CA . LEU A 1 98 ? 9.589 7.378 -11.320 1.00 89.75 98 LEU A CA 1
ATOM 781 C C . LEU A 1 98 ? 9.597 7.705 -9.823 1.00 89.75 98 LEU A C 1
ATOM 783 O O . LEU A 1 98 ? 9.716 8.874 -9.456 1.00 89.75 98 LEU A O 1
ATOM 787 N N . GLN A 1 99 ? 9.444 6.703 -8.961 1.00 85.12 99 GLN A N 1
ATOM 788 C CA . GLN A 1 99 ? 9.428 6.905 -7.522 1.00 85.12 99 GLN A CA 1
ATOM 789 C C . GLN A 1 99 ? 10.760 7.464 -7.004 1.00 85.12 99 GLN A C 1
ATOM 791 O O . GLN A 1 99 ? 11.846 7.059 -7.421 1.00 85.12 99 GLN A O 1
ATOM 796 N N . THR A 1 100 ? 10.676 8.396 -6.059 1.00 82.94 100 THR A N 1
ATOM 797 C CA . THR A 1 100 ? 11.854 9.007 -5.412 1.00 82.94 100 THR A CA 1
ATOM 798 C C . THR A 1 100 ? 11.794 8.946 -3.888 1.00 82.94 100 THR A C 1
ATOM 800 O O . THR A 1 100 ? 12.711 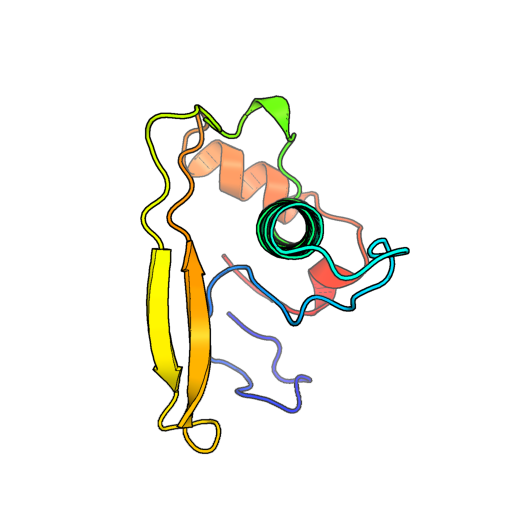9.403 -3.206 1.00 82.94 100 THR A O 1
ATOM 803 N N . GLN A 1 101 ? 10.691 8.428 -3.350 1.00 79.31 101 GLN A N 1
ATOM 804 C CA . GLN A 1 101 ? 10.433 8.290 -1.924 1.00 79.31 101 GLN A CA 1
ATOM 805 C C . GLN A 1 101 ? 11.301 7.202 -1.281 1.00 79.31 101 GLN A C 1
ATOM 807 O O . GLN A 1 101 ? 11.962 6.419 -1.956 1.00 79.31 101 GLN A O 1
ATOM 812 N N . LYS A 1 102 ? 11.339 7.174 0.051 1.00 76.69 102 LYS A N 1
ATOM 813 C CA . LYS A 1 102 ? 12.213 6.277 0.819 1.00 76.69 102 LYS A CA 1
ATOM 814 C C . LYS A 1 102 ? 11.828 4.804 0.635 1.00 76.69 102 LYS A C 1
ATOM 816 O O . LYS A 1 102 ? 12.689 3.931 0.648 1.00 76.69 102 LYS A O 1
ATOM 821 N N . GLU A 1 103 ? 10.548 4.548 0.441 1.00 74.75 103 GLU A N 1
ATOM 822 C CA . GLU A 1 103 ? 9.945 3.228 0.289 1.00 74.75 103 GLU A CA 1
ATOM 823 C C . GLU A 1 103 ? 10.322 2.591 -1.065 1.00 74.75 103 GLU A C 1
ATOM 825 O O . GLU A 1 103 ? 10.354 1.371 -1.203 1.00 74.75 103 GLU A O 1
ATOM 830 N N . ALA A 1 104 ? 10.764 3.407 -2.030 1.00 74.94 104 ALA A N 1
ATOM 831 C CA . ALA A 1 104 ? 11.288 2.964 -3.321 1.00 74.94 104 ALA A CA 1
ATOM 832 C C . ALA A 1 104 ? 12.464 1.987 -3.234 1.00 74.94 104 ALA A C 1
ATOM 834 O O . ALA A 1 104 ? 12.719 1.231 -4.165 1.0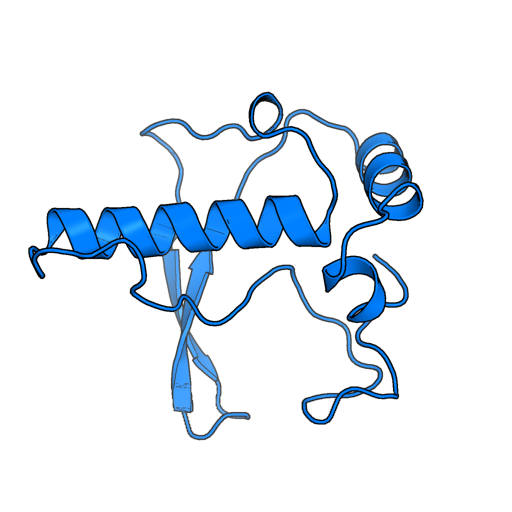0 74.94 104 ALA A O 1
ATOM 835 N N . TYR A 1 105 ? 13.229 2.043 -2.143 1.00 75.00 105 TYR A N 1
ATOM 836 C CA . TYR A 1 105 ? 14.418 1.213 -1.961 1.00 75.00 105 TYR A CA 1
ATOM 837 C C . TYR A 1 105 ? 14.098 -0.152 -1.332 1.00 75.00 105 TYR A C 1
ATOM 839 O O . TYR A 1 105 ? 14.993 -0.994 -1.210 1.00 75.00 105 TYR A O 1
ATOM 847 N N . GLU A 1 106 ? 12.849 -0.382 -0.912 1.00 79.81 106 GLU A N 1
ATOM 848 C CA . GLU A 1 106 ? 12.422 -1.642 -0.292 1.00 79.81 106 GLU A CA 1
ATOM 849 C C . GLU A 1 106 ? 12.183 -2.745 -1.326 1.00 79.81 106 GLU A C 1
ATOM 851 O O . GLU A 1 106 ? 12.388 -3.933 -1.052 1.00 79.81 106 GLU A O 1
ATOM 856 N N . THR A 1 107 ? 11.816 -2.350 -2.543 1.00 81.44 107 THR A N 1
ATOM 857 C CA . THR A 1 107 ? 11.560 -3.247 -3.665 1.00 81.44 107 THR A CA 1
ATOM 858 C C . THR A 1 107 ? 12.465 -2.906 -4.845 1.00 81.44 107 THR A C 1
ATOM 860 O O . THR A 1 107 ? 12.898 -1.774 -5.023 1.00 81.44 107 THR A O 1
ATOM 863 N N . THR A 1 108 ? 12.824 -3.915 -5.634 1.00 77.69 108 THR A N 1
ATOM 864 C CA . THR A 1 108 ? 13.686 -3.751 -6.815 1.00 77.69 108 THR A CA 1
ATOM 865 C C . THR A 1 108 ? 12.907 -3.812 -8.124 1.00 77.69 108 THR A C 1
ATOM 867 O O . THR A 1 108 ? 13.446 -3.445 -9.163 1.00 77.69 108 THR A O 1
ATOM 870 N N . GLU A 1 109 ? 11.673 -4.323 -8.084 1.00 76.81 109 GLU A N 1
ATOM 871 C CA . GLU A 1 109 ? 10.823 -4.632 -9.240 1.00 76.81 109 GLU A CA 1
ATOM 872 C C . GLU A 1 109 ? 9.346 -4.655 -8.807 1.00 76.81 109 GLU A C 1
ATOM 874 O O . GLU A 1 109 ? 9.073 -4.972 -7.641 1.00 76.81 109 GLU A O 1
ATOM 879 N N . LEU A 1 110 ? 8.429 -4.404 -9.749 1.00 65.69 110 LEU A N 1
ATOM 880 C CA . LEU A 1 110 ? 6.975 -4.592 -9.611 1.00 65.69 110 LEU A CA 1
ATOM 881 C C . LEU A 1 110 ? 6.595 -6.059 -9.867 1.00 65.69 110 LEU A C 1
ATOM 883 O O . LEU A 1 110 ? 7.064 -6.619 -10.884 1.00 65.69 110 LEU A O 1
#

Sequence (110 aa):
MRSSACTDLPNTYDIPGGHAEPKNVKEYTNENIVEEIISSTIAECLSETNVDRNTLLINSDFYIVIVMRSKRNYNRPVFEFCLRITMASDELQQCYNLQTQKEAYETTEL

Nearest PDB structures (foldseek):
  8c7e-assembly1_A  TM=3.343E-01  e=5.670E+00  unidentified
  2iuo-assembly1_J  TM=3.537E-01  e=6.053E+00  Escherichia coli
  2ivq-assembly1_D  TM=3.595E-01  e=7.860E+00  Escherichia coli
  2iu7-assembly1_J  TM=3.516E-01  e=8.391E+00  Escherichia coli

Mean predicted aligned error: 5.98 Å

Foldseek 3Di:
DFDCPDPPPHPDDDDQDDDQDLPPCPDPDPVSVVVSVVVRSLVSNCLQQVDDSVQKPDDPPDWDWDWFQPPPPVRDTDTDTDIDGNDDPVVSQVSLVPHDHPNNNRDDHD